Protein AF-A0A2T9XPG6-F1 (afdb_monomer)

Nearest PDB structures (foldseek):
  3zo7-assembly1_F  TM=5.673E-01  e=8.386E+00  Rhodococcus opacus

Secondary structure (DSSP, 8-state):
--PPPP-PPPP---------TTS--PPPSS--GGG--PPPP--BTTBTTGGGS--TT--HHHHHHHHHHHHHHHHHHHHHS-TT-EEE-TTS-EEEHHHHHHHHHHHHHHHH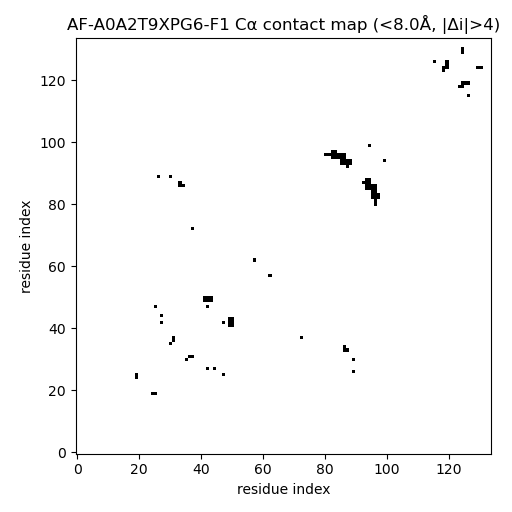HHHHHHHHHHH--BTTB-S---

Solvent-accessible surface area (backbone atoms only — not comparable to full-atom values): 8904 Å² total; per-residue (Å²): 143,84,83,83,81,90,80,80,77,79,78,79,81,71,82,79,78,78,77,62,95,78,81,64,92,79,81,78,83,92,69,39,84,75,70,44,94,67,79,92,68,71,72,41,99,93,36,94,61,47,72,80,53,88,51,98,88,63,50,73,67,55,56,51,52,49,52,53,50,54,50,56,55,49,52,54,50,61,77,70,50,54,54,83,43,70,39,58,44,98,88,64,48,78,38,31,45,47,58,53,51,54,49,52,51,51,54,50,53,54,51,51,55,54,51,48,54,53,47,29,73,72,73,71,41,60,87,94,51,72,84,80,82,120

Foldseek 3Di:
DDDDDDDDDDDDPPPDDDDPPPPDPQDDDDDPDQNDDDDDDQDDPVDSCRNVDDDPPDDPVNVVVVVVRVVVVVVVCVVVFDQQDWGADSVRDIDGNVRVVVVVVVVVVVVVVVVQVVVCVVPVDHDPDDPPPD

Radius of gyration: 21.43 Å; Cα contacts (8 Å, |Δi|>4): 54; chains: 1; bounding box: 35×32×94 Å

Mean predicted aligned error: 12.79 Å

Structure (mmCIF, N/CA/C/O backbone):
data_AF-A0A2T9XPG6-F1
#
_entry.id   AF-A0A2T9XPG6-F1
#
loop_
_atom_site.group_PDB
_atom_site.id
_atom_site.type_symbol
_atom_site.label_atom_id
_atom_site.label_alt_id
_atom_site.label_comp_id
_atom_site.label_asym_id
_atom_site.label_entity_id
_atom_site.label_seq_id
_atom_site.pdbx_PDB_ins_code
_atom_site.Cartn_x
_atom_site.Cartn_y
_atom_site.Cartn_z
_atom_site.occupancy
_atom_site.B_iso_or_equiv
_atom_site.auth_seq_id
_atom_site.auth_comp_id
_atom_site.auth_asym_id
_atom_site.auth_atom_id
_atom_site.pdbx_PDB_model_num
ATOM 1 N N . MET A 1 1 ? 19.006 -19.063 63.001 1.00 43.31 1 MET A N 1
ATOM 2 C CA . MET A 1 1 ? 19.722 -19.059 61.708 1.00 43.31 1 MET A CA 1
ATOM 3 C C . MET A 1 1 ? 19.108 -20.133 60.831 1.00 43.31 1 MET A C 1
ATOM 5 O O . MET A 1 1 ? 19.293 -21.302 61.123 1.00 43.31 1 MET A O 1
ATOM 9 N N . SER A 1 2 ? 18.327 -19.742 59.827 1.00 35.25 2 SER A N 1
ATOM 10 C CA . SER A 1 2 ? 17.993 -20.603 58.691 1.00 35.25 2 SER A CA 1
ATOM 11 C C . SER A 1 2 ? 17.804 -19.694 57.480 1.00 35.25 2 SER A C 1
ATOM 13 O O . SER A 1 2 ? 17.099 -18.690 57.548 1.00 35.25 2 SER A O 1
ATOM 15 N N . THR A 1 3 ? 18.585 -19.980 56.453 1.00 35.59 3 THR A N 1
ATOM 16 C CA . THR A 1 3 ? 18.909 -19.164 55.283 1.00 35.59 3 THR A CA 1
ATOM 17 C C . THR A 1 3 ? 17.794 -19.190 54.236 1.00 35.59 3 THR A C 1
ATOM 19 O O . THR A 1 3 ? 17.276 -20.259 53.923 1.00 35.59 3 THR A O 1
ATOM 22 N N . MET A 1 4 ? 17.456 -18.026 53.665 1.00 32.72 4 MET A N 1
ATOM 23 C CA . MET A 1 4 ? 16.604 -17.916 52.471 1.00 32.72 4 MET A CA 1
ATOM 24 C C . MET A 1 4 ? 17.326 -18.476 51.232 1.00 32.72 4 MET A C 1
ATOM 26 O O . MET A 1 4 ? 18.533 -18.255 51.098 1.00 32.72 4 MET A O 1
ATOM 30 N N . PRO A 1 5 ? 16.619 -19.133 50.296 1.00 38.06 5 PRO A N 1
ATOM 3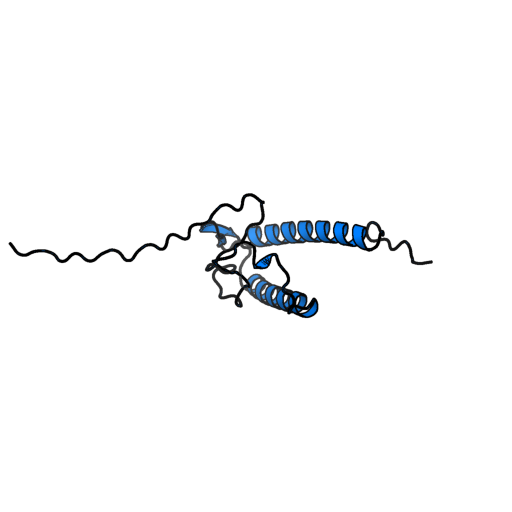1 C CA . PRO A 1 5 ? 17.182 -19.466 48.996 1.00 38.06 5 PRO A CA 1
ATOM 32 C C . PRO A 1 5 ? 17.163 -18.239 48.060 1.00 38.06 5 PRO A C 1
ATOM 34 O O . PRO A 1 5 ? 16.197 -17.469 48.080 1.00 38.06 5 PRO A O 1
ATOM 37 N N . PRO A 1 6 ? 18.184 -18.052 47.203 1.00 40.62 6 PRO A N 1
ATOM 38 C CA . PRO A 1 6 ? 18.147 -17.060 46.139 1.00 40.62 6 PRO A CA 1
ATOM 39 C C . PRO A 1 6 ? 17.365 -17.638 44.953 1.00 40.62 6 PRO A C 1
ATOM 41 O O . PRO A 1 6 ? 17.750 -18.663 44.397 1.00 40.62 6 PRO A O 1
ATOM 44 N N . SER A 1 7 ? 16.277 -16.991 44.538 1.00 39.88 7 SER A N 1
ATOM 45 C CA . SER A 1 7 ? 15.677 -17.266 43.226 1.00 39.88 7 SER A CA 1
ATOM 46 C C . SER A 1 7 ? 15.802 -16.017 42.367 1.00 39.88 7 SER A C 1
ATOM 48 O O . SER A 1 7 ? 15.216 -14.969 42.638 1.00 39.88 7 SER A O 1
ATOM 50 N N . GLY A 1 8 ? 16.696 -16.124 41.385 1.00 31.59 8 GLY A N 1
ATOM 51 C CA . GLY A 1 8 ? 16.986 -15.090 40.411 1.00 31.59 8 GLY A CA 1
ATOM 52 C C . GLY A 1 8 ? 15.740 -14.718 39.620 1.00 31.59 8 GLY A C 1
ATOM 53 O O . GLY A 1 8 ? 14.919 -15.563 39.266 1.00 31.59 8 GLY A O 1
ATOM 54 N N . ARG A 1 9 ? 15.619 -13.425 39.336 1.00 32.75 9 ARG A N 1
ATOM 55 C CA . ARG A 1 9 ? 14.679 -12.920 38.341 1.00 32.75 9 ARG A CA 1
ATOM 56 C C . ARG A 1 9 ? 15.071 -13.517 36.982 1.00 32.75 9 ARG A C 1
ATOM 58 O O . ARG A 1 9 ? 16.245 -13.397 36.626 1.00 32.75 9 ARG A O 1
ATOM 65 N N . PRO A 1 10 ? 14.155 -14.142 36.224 1.00 33.16 10 PRO A N 1
ATOM 66 C CA . PRO A 1 10 ? 14.440 -14.479 34.838 1.00 33.16 10 PRO A CA 1
ATOM 67 C C . PRO A 1 10 ? 14.771 -13.185 34.091 1.00 33.16 10 PRO A C 1
ATOM 69 O O . PRO A 1 10 ? 14.107 -12.162 34.279 1.00 33.16 10 PRO A O 1
ATOM 72 N N . GLY A 1 11 ? 15.862 -13.229 33.325 1.00 29.27 11 GLY A N 1
ATOM 73 C CA . GLY A 1 11 ? 16.389 -12.094 32.586 1.00 29.27 11 GLY A CA 1
ATOM 74 C C . GLY A 1 11 ? 15.300 -11.450 31.743 1.00 29.27 11 GLY A C 1
ATOM 75 O O . GLY A 1 11 ? 14.670 -12.103 30.914 1.00 29.27 11 GLY A O 1
ATOM 76 N N . SER A 1 12 ? 15.089 -10.154 31.958 1.00 28.94 12 SER A N 1
ATOM 77 C CA . SER A 1 12 ? 14.459 -9.309 30.961 1.00 28.94 12 SER A CA 1
ATOM 78 C C . SER A 1 12 ? 15.351 -9.366 29.727 1.00 28.94 12 SER A C 1
ATOM 80 O O . SER A 1 12 ? 16.420 -8.754 29.720 1.00 28.94 12 SER A O 1
ATOM 82 N N . SER A 1 13 ? 14.949 -10.130 28.713 1.00 28.28 13 SER A N 1
ATOM 83 C CA . SER A 1 13 ? 15.467 -9.922 27.367 1.00 28.28 13 SER A CA 1
ATOM 84 C C . SER A 1 13 ? 14.979 -8.542 26.944 1.00 28.28 13 SER A C 1
ATOM 86 O O . SER A 1 13 ? 13.850 -8.362 26.494 1.00 28.28 13 SER A O 1
ATOM 88 N N . SER A 1 14 ? 15.777 -7.528 27.261 1.00 27.55 14 SER A N 1
ATOM 89 C CA . SER A 1 14 ? 15.613 -6.187 26.739 1.00 27.55 14 SER A CA 1
ATOM 90 C C . SER A 1 14 ? 15.827 -6.293 25.238 1.00 27.55 14 SER A C 1
ATOM 92 O O . SER A 1 14 ? 16.962 -6.481 24.800 1.00 27.55 14 SER A O 1
ATOM 94 N N . ALA A 1 15 ? 14.740 -6.205 24.472 1.00 30.03 15 ALA A N 1
ATOM 95 C CA . ALA A 1 15 ? 14.814 -5.933 23.049 1.00 30.03 15 ALA A CA 1
ATOM 96 C C . ALA A 1 15 ? 15.620 -4.636 22.883 1.00 30.03 15 ALA A C 1
ATOM 98 O O . ALA A 1 15 ? 15.168 -3.545 23.235 1.00 30.0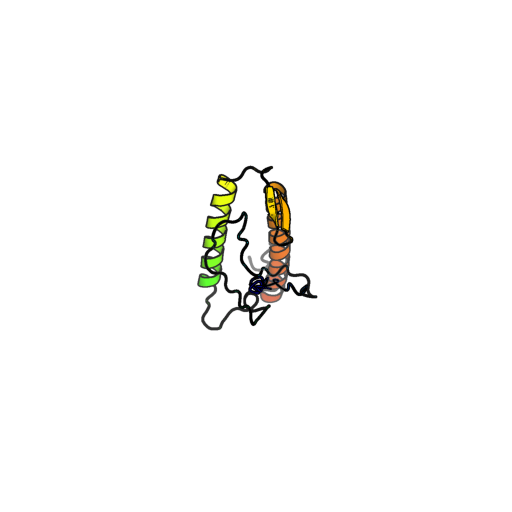3 15 ALA A O 1
ATOM 99 N N . HIS A 1 16 ? 16.871 -4.775 22.459 1.00 24.59 16 HIS A N 1
ATOM 100 C CA . HIS A 1 16 ? 17.707 -3.652 22.087 1.00 24.59 16 HIS A CA 1
ATOM 101 C C . HIS A 1 16 ? 17.258 -3.218 20.697 1.00 24.59 16 HIS A C 1
ATOM 103 O O . HIS A 1 16 ? 17.495 -3.928 19.730 1.00 24.59 16 HIS A O 1
ATOM 109 N N . CYS A 1 17 ? 16.609 -2.060 20.599 1.00 32.47 17 CYS A N 1
ATOM 110 C CA . CYS A 1 17 ? 16.361 -1.421 19.314 1.00 32.47 17 CYS A CA 1
ATOM 111 C C . CYS A 1 17 ? 17.456 -0.373 19.087 1.00 32.47 17 CYS A C 1
ATOM 113 O O . CYS A 1 17 ? 17.463 0.700 19.700 1.00 32.47 17 CYS A O 1
ATOM 115 N N . THR A 1 18 ? 18.419 -0.699 18.232 1.00 30.88 18 THR A N 1
ATOM 116 C CA . THR A 1 18 ? 19.316 0.265 17.597 1.00 30.88 18 THR A CA 1
ATOM 117 C C . THR A 1 18 ? 18.480 1.129 16.658 1.00 30.88 18 THR A C 1
ATOM 119 O O . THR A 1 18 ? 17.807 0.647 15.757 1.00 30.88 18 THR A O 1
ATOM 122 N N . ARG A 1 19 ? 18.490 2.446 16.877 1.00 32.22 19 ARG A N 1
ATOM 123 C CA . ARG A 1 19 ? 17.971 3.414 15.908 1.00 32.22 19 ARG A CA 1
ATOM 124 C C . ARG A 1 19 ? 18.745 3.224 14.601 1.00 32.22 19 ARG A C 1
ATOM 126 O O . ARG A 1 19 ? 19.903 3.648 14.541 1.00 32.22 19 ARG A O 1
ATOM 133 N N . SER A 1 20 ? 18.136 2.631 13.572 1.00 35.12 20 SER A N 1
ATOM 134 C CA . SER A 1 20 ? 18.730 2.633 12.233 1.00 35.12 20 SER A CA 1
ATOM 135 C C . SER A 1 20 ? 18.976 4.087 11.831 1.00 35.12 20 SER A C 1
ATOM 137 O O . SER A 1 20 ? 18.069 4.924 11.802 1.00 35.12 20 SER A O 1
ATOM 139 N N . ARG A 1 21 ? 20.241 4.436 11.579 1.00 33.44 21 ARG A N 1
ATOM 140 C CA . ARG A 1 21 ? 20.670 5.809 11.261 1.00 33.44 21 ARG A CA 1
ATOM 141 C C . ARG A 1 21 ? 20.169 6.301 9.890 1.00 33.44 21 ARG A C 1
ATOM 143 O O . ARG A 1 21 ? 20.578 7.382 9.475 1.00 33.44 21 ARG A O 1
ATOM 150 N N . ARG A 1 22 ? 19.326 5.536 9.182 1.00 37.44 22 ARG A N 1
ATOM 151 C CA . ARG A 1 22 ? 18.929 5.788 7.785 1.00 37.44 22 ARG A CA 1
ATOM 152 C C . ARG A 1 22 ? 17.420 5.904 7.528 1.00 37.44 22 ARG A C 1
ATOM 154 O O . ARG A 1 22 ? 17.026 5.967 6.373 1.00 37.44 22 ARG A O 1
ATOM 161 N N . GLY A 1 23 ? 16.598 6.043 8.571 1.00 31.11 23 GLY A N 1
ATOM 162 C CA . GLY A 1 23 ? 15.239 6.585 8.426 1.00 31.11 23 GLY A CA 1
ATOM 163 C C . GLY A 1 23 ? 14.168 5.639 7.874 1.00 31.11 23 GLY A C 1
ATOM 164 O O . GLY A 1 23 ? 13.081 6.115 7.574 1.00 31.11 23 GLY A O 1
ATOM 165 N N . THR A 1 24 ? 14.429 4.336 7.777 1.00 38.03 24 THR A N 1
ATOM 166 C CA . THR A 1 24 ? 13.381 3.321 7.604 1.00 38.03 24 THR A CA 1
ATOM 167 C C . THR A 1 24 ? 13.015 2.743 8.970 1.00 38.03 24 THR A C 1
ATOM 169 O O . THR A 1 24 ? 13.890 2.363 9.754 1.00 38.03 24 THR A O 1
ATOM 172 N N . GLU A 1 25 ? 11.723 2.727 9.294 1.00 38.44 25 GLU A N 1
ATOM 173 C CA . GLU A 1 25 ? 11.202 2.051 10.484 1.00 38.44 25 GLU A CA 1
ATOM 174 C C . GLU A 1 25 ? 11.247 0.531 10.251 1.00 38.44 25 GLU A C 1
ATOM 176 O O . GLU A 1 25 ? 10.280 -0.075 9.804 1.00 38.44 25 GLU A O 1
ATOM 181 N N . GLY A 1 26 ? 12.403 -0.089 10.495 1.00 36.03 26 GLY A N 1
ATOM 182 C CA . GLY A 1 26 ? 12.537 -1.547 10.504 1.00 36.03 26 GLY A CA 1
ATOM 183 C C . GLY A 1 26 ? 11.906 -2.135 11.769 1.00 36.03 26 GLY A C 1
ATOM 184 O O . GLY A 1 26 ? 12.303 -1.791 12.883 1.00 36.03 26 GLY A O 1
ATOM 185 N N . CYS A 1 27 ? 10.910 -3.007 11.605 1.00 37.03 27 CYS A N 1
ATOM 186 C CA . CYS A 1 27 ? 10.234 -3.713 12.695 1.00 37.03 27 CYS A CA 1
ATOM 187 C C . CYS A 1 27 ? 10.969 -5.017 13.050 1.00 37.03 27 CYS A C 1
ATOM 189 O O . CYS A 1 27 ? 11.079 -5.903 12.217 1.00 37.03 27 CYS A O 1
ATOM 191 N N . SER A 1 28 ? 11.380 -5.196 14.309 1.00 34.50 28 SER A N 1
ATOM 192 C CA . SER A 1 28 ? 11.631 -6.530 14.891 1.00 34.50 28 SER A CA 1
ATOM 193 C C . SER A 1 28 ? 10.380 -7.013 15.653 1.00 34.50 28 SER A C 1
ATOM 195 O O . SER A 1 28 ? 9.739 -6.194 16.318 1.00 34.50 28 SER A O 1
ATOM 197 N N . PRO A 1 29 ? 9.991 -8.306 15.596 1.00 37.66 29 PRO A N 1
ATOM 198 C CA . PRO A 1 29 ? 8.768 -8.807 16.240 1.00 37.66 29 PRO A CA 1
ATOM 199 C C . PRO A 1 29 ? 8.955 -9.051 17.757 1.00 37.66 29 PRO A C 1
ATOM 201 O O . PRO A 1 29 ? 10.096 -9.167 18.208 1.00 37.66 29 PRO A O 1
ATOM 204 N N . PRO A 1 30 ? 7.873 -9.178 18.570 1.00 41.06 30 PRO A N 1
ATOM 205 C CA . PRO A 1 30 ? 6.474 -9.385 18.198 1.00 41.06 30 PRO A CA 1
ATOM 206 C C . PRO A 1 30 ? 5.543 -8.262 18.690 1.00 41.06 30 PRO A C 1
ATOM 208 O O . PRO A 1 30 ? 5.144 -8.208 19.852 1.00 41.06 30 PRO A O 1
ATOM 211 N N . ALA A 1 31 ? 5.103 -7.418 17.766 1.00 37.84 31 ALA A N 1
ATOM 212 C CA . ALA A 1 31 ? 3.815 -6.749 17.869 1.00 37.84 31 ALA A CA 1
ATOM 213 C C . ALA A 1 31 ? 3.313 -6.545 16.447 1.00 37.84 31 ALA A C 1
ATOM 215 O O . ALA A 1 31 ? 3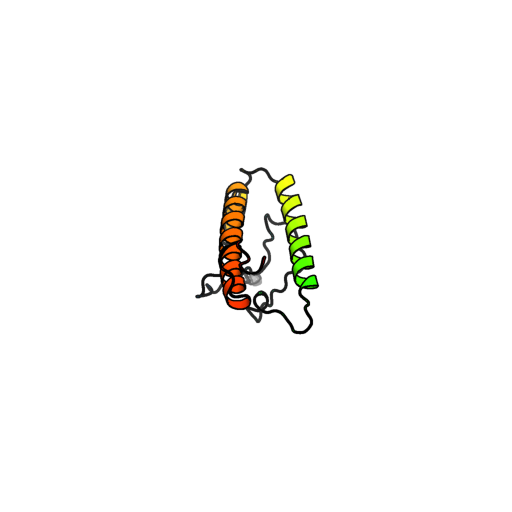.630 -5.575 15.769 1.00 37.84 31 ALA A O 1
ATOM 216 N N . ALA A 1 32 ? 2.569 -7.532 15.979 1.00 46.00 32 ALA A N 1
ATOM 217 C CA . ALA A 1 32 ? 1.736 -7.392 14.813 1.00 46.00 32 ALA A CA 1
ATOM 218 C C . ALA A 1 32 ? 0.910 -6.098 14.813 1.00 46.00 32 ALA A C 1
ATOM 220 O O . ALA A 1 32 ? 0.574 -5.570 15.877 1.00 46.00 32 ALA A O 1
ATOM 221 N N . ALA A 1 33 ? 0.484 -5.664 13.625 1.00 47.00 33 ALA A N 1
ATOM 222 C CA . ALA A 1 33 ? -0.547 -4.646 13.463 1.00 47.00 33 ALA A CA 1
ATOM 223 C C . ALA A 1 33 ? -1.748 -4.950 14.386 1.00 47.00 33 ALA A C 1
ATOM 225 O O . ALA A 1 33 ? -2.464 -5.935 14.201 1.00 47.00 33 ALA A O 1
ATOM 226 N N . GLY A 1 34 ? -1.922 -4.152 15.443 1.00 51.78 34 GLY A N 1
ATOM 227 C CA . GLY A 1 34 ? -2.997 -4.345 16.423 1.00 51.78 34 GLY A CA 1
ATOM 228 C C . GLY A 1 34 ? -2.912 -5.627 17.270 1.00 51.78 34 GLY A C 1
ATOM 229 O O . GLY A 1 34 ? -3.925 -6.050 17.815 1.00 51.78 34 GLY A O 1
ATOM 230 N N . GLY A 1 35 ? -1.739 -6.262 17.391 1.00 58.66 35 GLY A N 1
ATOM 231 C CA . GLY A 1 35 ? -1.534 -7.445 18.240 1.00 58.66 35 GLY A CA 1
ATOM 232 C C . GLY A 1 35 ? -2.024 -8.779 17.657 1.00 58.66 35 GLY A C 1
ATOM 233 O O . GLY A 1 35 ? -2.168 -9.743 18.405 1.00 58.66 35 GLY A O 1
ATOM 234 N N . ARG A 1 36 ? -2.281 -8.856 16.345 1.00 67.56 36 ARG A N 1
ATOM 235 C CA . ARG A 1 36 ? -2.805 -10.056 15.665 1.00 67.56 36 ARG A CA 1
ATOM 236 C C . ARG A 1 36 ? -1.739 -10.837 14.910 1.00 67.56 36 ARG A C 1
ATOM 238 O O . ARG A 1 36 ? -1.109 -10.280 14.035 1.00 67.56 36 ARG A O 1
ATOM 245 N N . GLU A 1 37 ? -1.586 -12.129 15.168 1.00 66.31 37 GLU A N 1
ATOM 246 C CA . GLU A 1 37 ? -0.579 -12.964 14.494 1.00 66.31 37 GLU A CA 1
ATOM 247 C C . GLU A 1 37 ? -0.530 -12.746 12.963 1.00 66.31 37 GLU A C 1
ATOM 249 O O . GLU A 1 37 ? -1.548 -12.826 12.273 1.00 66.31 37 GLU A O 1
ATOM 254 N N . THR A 1 38 ? 0.658 -12.418 12.448 1.00 72.75 38 THR A N 1
ATOM 255 C CA . THR A 1 38 ? 0.926 -12.227 11.016 1.00 72.75 38 THR A CA 1
ATOM 256 C C . THR A 1 38 ? 1.563 -13.482 10.433 1.00 72.75 38 THR A C 1
ATOM 258 O O . THR A 1 38 ? 2.116 -14.302 11.167 1.00 72.75 38 THR A O 1
ATOM 261 N N . GLU A 1 39 ? 1.543 -13.629 9.104 1.00 80.31 39 GLU A N 1
ATOM 262 C CA . GLU A 1 39 ? 2.426 -14.611 8.467 1.00 80.31 39 GLU A CA 1
ATOM 263 C C . GLU A 1 39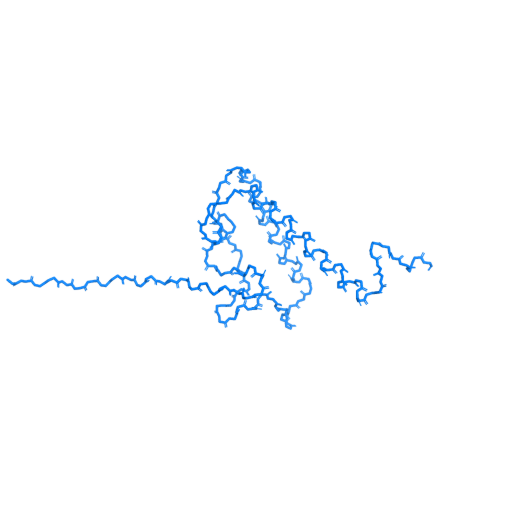 ? 3.902 -14.313 8.818 1.00 80.31 39 GLU A C 1
ATOM 265 O O . GLU A 1 39 ? 4.223 -13.163 9.151 1.00 80.31 39 GLU A O 1
ATOM 270 N N . PRO A 1 40 ? 4.798 -15.318 8.789 1.00 83.75 40 PRO A N 1
ATOM 271 C CA . PRO A 1 40 ? 6.214 -15.100 9.055 1.00 83.75 40 PRO A CA 1
ATOM 272 C C . PRO A 1 40 ? 6.782 -14.025 8.126 1.00 83.75 40 PRO A C 1
ATOM 274 O O . PRO A 1 40 ? 6.683 -14.134 6.905 1.00 83.75 40 PRO A O 1
ATOM 277 N N . LEU A 1 41 ? 7.361 -12.984 8.720 1.00 84.81 41 LEU A N 1
ATOM 278 C CA . LEU A 1 41 ? 8.010 -11.902 7.989 1.00 84.81 41 LEU A CA 1
ATOM 279 C C . LEU A 1 41 ? 9.475 -12.274 7.719 1.00 84.81 41 LEU A C 1
ATOM 281 O O . LEU A 1 41 ? 10.070 -12.969 8.547 1.00 84.81 41 LEU A O 1
ATOM 285 N N . PRO A 1 42 ? 10.072 -11.820 6.601 1.00 82.50 42 PRO A N 1
ATOM 286 C CA . PRO A 1 42 ? 11.448 -12.143 6.215 1.00 82.50 42 PRO A CA 1
ATOM 287 C C . PRO A 1 42 ? 12.491 -11.357 7.034 1.00 82.50 42 PRO A C 1
ATOM 289 O O . PRO A 1 42 ? 13.487 -10.886 6.498 1.00 82.50 42 PRO A O 1
ATOM 292 N N . PHE A 1 43 ? 12.254 -11.191 8.336 1.00 84.62 43 PHE A N 1
ATOM 293 C CA . PH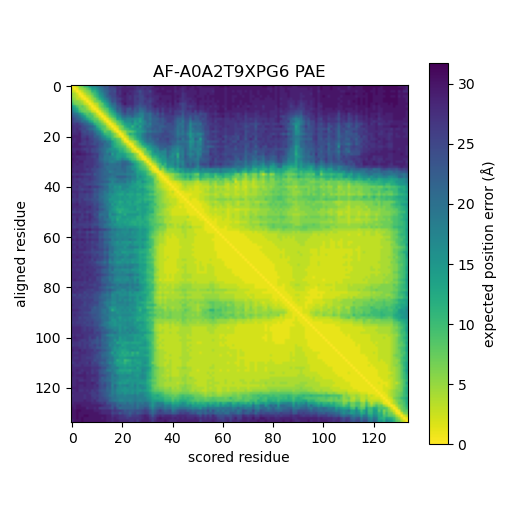E A 1 43 ? 13.203 -10.569 9.249 1.00 84.62 43 PHE A CA 1
ATOM 294 C C . PHE A 1 43 ? 14.236 -11.587 9.717 1.00 84.62 43 PHE A C 1
ATOM 296 O O . PHE A 1 43 ? 13.894 -12.721 10.062 1.00 84.62 43 PHE A O 1
ATOM 303 N N . ASP A 1 44 ? 15.485 -11.146 9.790 1.00 85.12 44 ASP A N 1
ATOM 304 C CA . ASP A 1 44 ? 16.594 -11.916 10.331 1.00 85.12 44 ASP A CA 1
ATOM 305 C C . ASP A 1 44 ? 17.180 -11.152 11.532 1.00 85.12 44 ASP A C 1
ATOM 307 O O . ASP A 1 44 ? 17.562 -9.989 11.392 1.00 85.12 44 ASP A O 1
ATOM 311 N N . PRO A 1 45 ? 17.225 -11.749 12.737 1.00 86.44 45 PRO A N 1
ATOM 312 C CA . PRO A 1 45 ? 17.783 -11.079 13.911 1.00 86.44 45 PRO A CA 1
ATOM 313 C C . PRO A 1 45 ? 19.286 -10.791 13.792 1.00 86.44 45 PRO A C 1
ATOM 315 O O . PRO A 1 45 ? 19.784 -9.913 14.497 1.00 86.44 45 PRO A O 1
ATOM 318 N N . ASP A 1 46 ? 20.000 -11.520 12.934 1.00 92.75 46 ASP A N 1
ATOM 319 C CA . ASP A 1 46 ? 21.433 -11.352 12.705 1.00 92.75 46 ASP A CA 1
ATOM 320 C C . ASP A 1 46 ? 21.723 -10.404 11.522 1.00 92.75 46 ASP A C 1
ATOM 322 O O . ASP A 1 46 ? 22.884 -10.062 11.273 1.00 92.75 46 ASP A O 1
ATOM 326 N N . ASP A 1 47 ? 20.685 -9.945 10.812 1.00 87.94 47 ASP A N 1
ATOM 327 C CA . ASP A 1 47 ? 20.797 -9.097 9.628 1.00 87.94 47 ASP A CA 1
ATOM 328 C C . ASP A 1 47 ? 19.639 -8.084 9.524 1.00 87.94 47 ASP A C 1
ATOM 330 O O . ASP A 1 47 ? 18.566 -8.364 8.987 1.00 87.94 47 ASP A O 1
ATOM 334 N N . GLU A 1 48 ? 19.895 -6.861 10.006 1.00 86.88 48 GLU A N 1
ATOM 335 C CA . GLU A 1 48 ? 18.919 -5.758 10.074 1.00 86.88 48 GLU A CA 1
ATOM 336 C C . GLU A 1 48 ? 18.352 -5.322 8.708 1.00 86.88 48 GLU A C 1
ATOM 338 O O . GLU A 1 48 ? 17.323 -4.655 8.673 1.00 86.88 48 GLU A O 1
ATOM 343 N N . ASP A 1 49 ? 19.021 -5.662 7.602 1.00 88.62 49 ASP A N 1
ATOM 344 C CA . ASP A 1 49 ? 18.637 -5.249 6.246 1.00 88.62 49 ASP A CA 1
ATOM 345 C C . ASP A 1 49 ? 18.100 -6.438 5.411 1.00 88.62 49 ASP A C 1
ATOM 347 O O . ASP A 1 49 ? 18.021 -6.345 4.180 1.00 88.62 49 ASP A O 1
ATOM 351 N N . ALA A 1 50 ? 17.805 -7.586 6.037 1.00 89.12 50 ALA A N 1
ATOM 352 C CA . ALA A 1 50 ? 17.410 -8.812 5.336 1.00 89.12 50 ALA A CA 1
ATOM 353 C C . ALA A 1 50 ? 16.160 -8.634 4.456 1.00 89.12 50 ALA A C 1
ATOM 355 O O . ALA A 1 50 ? 16.117 -9.145 3.338 1.00 89.12 50 ALA A O 1
ATOM 356 N N . ASP A 1 51 ? 15.189 -7.850 4.917 1.00 86.19 51 ASP A N 1
ATOM 357 C CA . ASP A 1 51 ? 13.933 -7.537 4.229 1.00 86.19 51 ASP A CA 1
ATOM 358 C C . ASP A 1 51 ? 14.088 -6.500 3.101 1.00 86.19 51 ASP A C 1
ATOM 360 O O . ASP A 1 51 ? 13.191 -6.335 2.273 1.00 86.19 51 ASP A O 1
ATOM 364 N N . LEU A 1 52 ? 15.236 -5.821 3.026 1.00 88.38 52 LEU A N 1
ATOM 365 C CA . LEU A 1 52 ? 15.543 -4.825 1.994 1.00 88.38 52 LEU A CA 1
ATOM 366 C C . LEU A 1 52 ? 16.234 -5.429 0.762 1.00 88.38 52 LEU A C 1
ATOM 368 O O . LEU A 1 52 ? 16.613 -4.699 -0.161 1.00 88.38 52 LEU A O 1
ATOM 372 N N . ARG A 1 53 ? 16.436 -6.752 0.735 1.00 89.19 53 ARG A N 1
ATOM 373 C CA . ARG A 1 53 ? 17.105 -7.464 -0.359 1.00 89.19 53 ARG A CA 1
ATOM 374 C C . ARG A 1 53 ? 16.203 -8.531 -0.956 1.00 89.19 53 ARG A C 1
ATOM 376 O O . ARG A 1 53 ? 15.674 -9.373 -0.247 1.00 89.19 53 ARG A O 1
ATOM 383 N N . VAL A 1 54 ? 16.133 -8.544 -2.284 1.00 90.38 54 VAL A N 1
ATOM 384 C CA . VAL A 1 54 ? 15.540 -9.654 -3.038 1.00 90.38 54 VAL A CA 1
ATOM 385 C C . VAL A 1 54 ? 16.581 -10.758 -3.177 1.00 90.38 54 VAL A C 1
ATOM 387 O O . VAL A 1 54 ? 17.698 -10.514 -3.650 1.00 90.38 54 VAL A O 1
ATOM 390 N N . ARG A 1 55 ? 16.234 -11.975 -2.765 1.00 89.44 55 ARG A N 1
ATOM 391 C CA . ARG A 1 55 ? 17.107 -13.141 -2.883 1.00 89.44 55 ARG A CA 1
ATOM 392 C C . ARG A 1 55 ? 17.101 -13.707 -4.309 1.00 89.44 55 ARG A C 1
ATOM 394 O O . ARG A 1 55 ? 16.125 -13.540 -5.036 1.00 89.44 55 ARG A O 1
ATOM 401 N N . PRO A 1 56 ? 18.156 -14.437 -4.725 1.00 93.31 56 PRO A N 1
ATOM 402 C CA . PRO A 1 56 ? 18.226 -15.018 -6.070 1.00 93.31 56 PRO A CA 1
ATOM 403 C C . PRO A 1 56 ? 17.095 -16.000 -6.407 1.00 93.31 56 PRO A C 1
ATOM 405 O O . PRO A 1 56 ? 16.841 -16.253 -7.582 1.00 93.31 56 PRO A O 1
ATOM 408 N N . ASP A 1 57 ? 16.468 -16.591 -5.389 1.00 93.50 57 ASP A N 1
ATOM 409 C CA . ASP A 1 57 ? 15.362 -17.538 -5.508 1.00 93.50 57 ASP A CA 1
ATOM 410 C C . ASP A 1 57 ? 13.970 -16.886 -5.505 1.00 93.50 57 ASP A C 1
ATOM 412 O O . ASP A 1 57 ? 12.986 -17.583 -5.742 1.00 93.50 57 ASP A O 1
ATOM 416 N N . GLU A 1 58 ? 13.872 -15.573 -5.289 1.00 93.25 58 GLU A N 1
ATOM 417 C CA . GLU A 1 58 ? 12.600 -14.850 -5.260 1.00 93.25 58 GLU A CA 1
ATOM 418 C C . GLU A 1 58 ? 12.258 -14.248 -6.625 1.00 93.25 58 GLU A C 1
ATOM 420 O O . GLU A 1 58 ? 13.052 -13.541 -7.250 1.00 93.25 58 GLU A O 1
ATOM 425 N N . SER A 1 59 ? 11.033 -14.499 -7.088 1.00 96.31 59 SER A N 1
ATOM 426 C CA . SER A 1 59 ? 10.502 -13.886 -8.303 1.00 96.31 59 SER A CA 1
ATOM 427 C C . SER A 1 59 ? 9.661 -12.644 -7.997 1.00 96.31 59 SER A C 1
ATOM 429 O O . SER A 1 59 ? 9.096 -12.488 -6.914 1.00 96.31 59 SER A O 1
ATOM 431 N N . THR A 1 60 ? 9.472 -11.776 -8.996 1.00 95.31 60 THR A N 1
ATOM 432 C CA . THR A 1 60 ? 8.527 -10.649 -8.892 1.00 95.31 60 THR A CA 1
ATOM 433 C C . THR A 1 60 ? 7.113 -11.118 -8.539 1.00 95.31 60 THR A C 1
ATOM 435 O O . THR A 1 60 ? 6.422 -10.454 -7.769 1.00 95.31 60 THR A O 1
ATOM 438 N N . SER A 1 61 ? 6.675 -12.270 -9.060 1.00 97.44 61 SER A N 1
ATOM 439 C CA . SER A 1 61 ? 5.375 -12.845 -8.703 1.00 97.44 61 SER A CA 1
ATOM 440 C C . SER A 1 61 ? 5.281 -13.233 -7.230 1.00 97.44 61 SER A C 1
ATOM 442 O O . SER A 1 61 ? 4.219 -13.041 -6.643 1.00 97.44 61 SER A O 1
ATOM 444 N N . ASP A 1 62 ? 6.366 -13.720 -6.623 1.00 94.19 62 ASP A N 1
ATOM 445 C CA . ASP A 1 62 ? 6.378 -14.082 -5.202 1.00 94.19 62 ASP A CA 1
ATOM 446 C C . ASP A 1 62 ? 6.223 -12.838 -4.324 1.00 94.19 62 ASP A C 1
ATOM 448 O O . ASP A 1 62 ? 5.397 -12.823 -3.410 1.00 94.19 62 ASP A O 1
ATOM 452 N N . ILE A 1 63 ? 6.934 -11.760 -4.670 1.00 92.56 63 ILE A N 1
ATOM 453 C CA . ILE A 1 63 ? 6.863 -10.467 -3.973 1.00 92.56 63 ILE A CA 1
ATOM 454 C C . ILE A 1 63 ? 5.447 -9.881 -4.064 1.00 92.56 63 ILE A C 1
ATOM 456 O O . ILE A 1 63 ? 4.864 -9.475 -3.057 1.00 92.56 63 ILE A O 1
ATOM 460 N N . LEU A 1 64 ? 4.851 -9.883 -5.262 1.00 94.88 64 LEU A N 1
ATOM 461 C CA . LEU A 1 64 ? 3.479 -9.406 -5.460 1.00 94.88 64 LEU A CA 1
ATOM 462 C C . LEU A 1 64 ? 2.458 -10.272 -4.709 1.00 94.88 64 LEU A C 1
ATOM 464 O O . LEU A 1 64 ? 1.502 -9.744 -4.138 1.00 94.88 64 LEU A O 1
ATOM 468 N N . ALA A 1 65 ? 2.661 -11.591 -4.674 1.00 95.12 65 ALA A N 1
ATOM 469 C CA . ALA A 1 65 ? 1.795 -12.505 -3.940 1.00 95.12 65 ALA A CA 1
ATOM 470 C C . ALA A 1 65 ? 1.893 -12.301 -2.421 1.00 95.12 65 ALA A C 1
ATOM 472 O O . ALA A 1 65 ? 0.867 -12.347 -1.741 1.00 95.12 65 ALA A O 1
ATOM 473 N N . PHE A 1 66 ? 3.093 -12.059 -1.886 1.00 92.56 66 PHE A N 1
ATOM 474 C CA . PHE A 1 66 ? 3.291 -11.693 -0.483 1.00 92.56 66 PHE A CA 1
ATOM 475 C C . PHE A 1 66 ? 2.561 -10.387 -0.146 1.00 92.56 66 PHE A C 1
ATOM 477 O O . PHE A 1 66 ? 1.733 -10.357 0.764 1.00 92.56 66 PHE A O 1
ATOM 484 N N . TYR A 1 67 ? 2.754 -9.339 -0.952 1.00 91.25 67 TYR A N 1
ATOM 485 C CA . TYR A 1 67 ? 2.071 -8.060 -0.751 1.00 91.25 67 TYR A CA 1
ATOM 486 C C . TYR A 1 67 ? 0.536 -8.191 -0.795 1.00 91.25 67 TYR A C 1
ATOM 488 O O . TYR A 1 67 ? -0.169 -7.612 0.034 1.00 91.25 67 TYR A O 1
ATOM 496 N N . ALA A 1 68 ? -0.004 -9.004 -1.709 1.00 94.38 68 ALA A N 1
ATOM 497 C CA . ALA A 1 68 ? -1.443 -9.250 -1.796 1.00 94.38 68 ALA A CA 1
ATOM 498 C C . ALA A 1 68 ? -2.014 -9.928 -0.534 1.00 94.38 68 ALA A C 1
ATOM 500 O O . ALA A 1 68 ? -3.120 -9.589 -0.091 1.00 94.38 68 ALA A O 1
ATOM 501 N N . ARG A 1 69 ? -1.268 -10.862 0.076 1.00 94.19 69 ARG A N 1
ATOM 502 C CA . ARG A 1 69 ? -1.661 -11.493 1.347 1.00 94.19 69 ARG A CA 1
ATOM 503 C C . ARG A 1 69 ? -1.600 -10.505 2.507 1.00 94.19 69 ARG A C 1
ATOM 505 O O . ARG A 1 69 ? -2.570 -10.429 3.262 1.00 94.19 69 ARG A O 1
ATOM 512 N N . ALA A 1 70 ? -0.544 -9.697 2.589 1.00 90.44 70 ALA A N 1
ATOM 513 C CA . ALA A 1 70 ? -0.425 -8.636 3.588 1.00 90.44 70 ALA A CA 1
ATOM 514 C C . ALA A 1 70 ? -1.598 -7.642 3.504 1.00 90.44 70 ALA A C 1
ATOM 516 O O . ALA A 1 70 ? -2.224 -7.333 4.518 1.00 90.44 70 ALA A O 1
ATOM 517 N N . ARG A 1 71 ? -1.976 -7.219 2.288 1.00 93.00 71 ARG A N 1
ATOM 518 C CA . ARG A 1 71 ? -3.145 -6.355 2.063 1.00 93.00 71 ARG A CA 1
ATOM 519 C C . ARG A 1 71 ? -4.446 -7.024 2.497 1.00 93.00 71 ARG A C 1
ATOM 521 O O . ARG A 1 71 ? -5.236 -6.406 3.193 1.00 93.00 71 ARG A O 1
ATOM 528 N N . THR A 1 72 ? -4.640 -8.299 2.159 1.00 94.06 72 THR A N 1
ATOM 529 C CA . THR A 1 72 ? -5.826 -9.062 2.590 1.00 94.06 72 THR A CA 1
ATOM 530 C C . THR A 1 72 ? -5.923 -9.148 4.116 1.00 94.06 72 THR A C 1
ATOM 532 O O . THR A 1 72 ? -7.016 -9.071 4.675 1.00 94.06 72 THR A O 1
ATOM 535 N N . ALA A 1 73 ? -4.794 -9.318 4.808 1.00 89.44 73 ALA A N 1
ATOM 536 C CA . ALA A 1 73 ? -4.761 -9.302 6.265 1.00 89.44 73 ALA A CA 1
ATOM 537 C C . ALA A 1 73 ? -5.099 -7.909 6.821 1.00 89.44 73 ALA A C 1
ATOM 539 O O . ALA A 1 73 ? -5.897 -7.816 7.750 1.00 89.44 73 ALA A O 1
ATOM 540 N N . ALA A 1 74 ? -4.555 -6.842 6.227 1.00 90.75 74 ALA A N 1
ATOM 541 C CA . ALA A 1 74 ? -4.863 -5.466 6.610 1.00 90.75 74 ALA A CA 1
ATOM 542 C C . ALA A 1 74 ? -6.348 -5.123 6.405 1.00 90.75 74 ALA A C 1
ATOM 544 O O . ALA A 1 74 ? -6.963 -4.584 7.322 1.00 90.75 74 ALA A O 1
ATOM 545 N N . ASP A 1 75 ? -6.937 -5.505 5.266 1.00 94.12 75 ASP A N 1
ATOM 546 C CA . ASP A 1 75 ? -8.353 -5.275 4.947 1.00 94.12 75 ASP A CA 1
ATOM 547 C C . ASP A 1 75 ? -9.265 -5.860 6.046 1.00 94.12 75 ASP A C 1
ATOM 549 O O . ASP A 1 75 ? -10.149 -5.173 6.552 1.00 94.12 75 ASP A O 1
ATOM 553 N N . ARG A 1 76 ? -8.976 -7.078 6.530 1.00 92.88 76 ARG A N 1
ATOM 554 C CA . ARG A 1 76 ? -9.725 -7.688 7.648 1.00 92.88 76 ARG A CA 1
ATOM 555 C C . ARG A 1 76 ? -9.647 -6.868 8.936 1.00 92.88 76 ARG A C 1
ATOM 557 O O . ARG A 1 76 ? -10.634 -6.748 9.650 1.00 92.88 76 ARG A O 1
ATOM 564 N N . VAL A 1 77 ? -8.477 -6.314 9.258 1.00 91.25 77 VAL A N 1
ATOM 565 C CA . VAL A 1 77 ? -8.316 -5.486 10.466 1.00 91.25 77 VAL A CA 1
ATOM 566 C C . VAL A 1 77 ? -9.076 -4.170 10.320 1.00 91.25 77 VAL A C 1
ATOM 568 O O . VAL A 1 77 ? -9.696 -3.720 11.279 1.00 91.25 77 VAL A O 1
ATOM 571 N N . ILE A 1 78 ? -9.061 -3.575 9.127 1.00 93.25 78 ILE A N 1
ATOM 572 C CA . ILE A 1 78 ? -9.793 -2.341 8.818 1.00 93.25 78 ILE A CA 1
ATOM 573 C C . ILE A 1 78 ? -11.303 -2.540 8.970 1.00 93.25 78 ILE A C 1
ATOM 575 O O . ILE A 1 78 ? -11.974 -1.662 9.509 1.00 93.25 78 ILE A O 1
ATOM 579 N N . ASP A 1 79 ? -11.821 -3.695 8.554 1.00 95.19 79 ASP A N 1
ATOM 580 C CA . ASP A 1 79 ? -13.245 -4.022 8.666 1.00 95.19 79 ASP A CA 1
ATOM 581 C C . ASP A 1 79 ? -13.693 -4.282 10.117 1.00 95.19 79 ASP A C 1
ATOM 583 O O . ASP A 1 79 ? -14.862 -4.085 10.455 1.00 95.19 79 ASP A O 1
ATOM 587 N N . GLU A 1 80 ? -12.783 -4.731 10.985 1.00 93.81 80 GLU A N 1
ATOM 588 C CA . GLU A 1 80 ? -13.102 -5.155 12.353 1.00 93.81 80 GLU A CA 1
ATOM 589 C C . GLU A 1 80 ? -12.837 -4.087 13.427 1.00 93.81 80 GLU A C 1
ATOM 591 O O . GLU A 1 80 ? -13.460 -4.132 14.489 1.00 93.81 80 GLU A O 1
ATOM 596 N N . VAL A 1 81 ? -11.913 -3.151 13.188 1.00 92.31 81 VAL A N 1
ATOM 597 C CA . VAL A 1 81 ? -11.419 -2.200 14.200 1.00 92.31 81 VAL A CA 1
ATOM 598 C C . VAL A 1 81 ? -11.972 -0.799 13.951 1.00 92.31 81 VAL A C 1
ATOM 600 O O . VAL A 1 81 ? -11.852 -0.235 12.862 1.00 92.31 81 VAL A O 1
ATOM 603 N N . GLY A 1 82 ? -12.540 -0.190 14.994 1.00 94.81 82 GLY A N 1
ATOM 604 C CA . GLY A 1 82 ? -13.072 1.169 14.906 1.00 94.81 82 GLY A CA 1
ATOM 605 C C . GLY A 1 82 ? -11.969 2.216 14.711 1.00 94.81 82 GLY A C 1
ATOM 606 O O . GLY A 1 82 ? -10.895 2.116 15.293 1.00 94.81 82 GLY A O 1
ATOM 607 N N . LEU A 1 83 ? -12.240 3.284 13.952 1.00 95.88 83 LEU A N 1
ATOM 608 C CA . LEU A 1 83 ? -11.237 4.324 13.654 1.00 95.88 83 LEU A CA 1
ATOM 609 C C . LEU A 1 83 ? -10.628 4.990 14.900 1.00 95.88 83 LEU A C 1
ATOM 611 O O . LEU A 1 83 ? -9.464 5.388 14.877 1.00 95.88 83 LEU A O 1
ATOM 615 N N . ASP A 1 84 ? -11.401 5.121 15.975 1.00 96.38 84 ASP A N 1
ATOM 616 C CA . ASP A 1 84 ? -10.949 5.758 17.216 1.00 96.38 84 ASP A CA 1
ATOM 617 C C . ASP A 1 84 ? -10.471 4.730 18.264 1.00 96.38 84 ASP A C 1
ATOM 619 O O . ASP A 1 84 ? -10.040 5.105 19.355 1.00 96.38 84 ASP A O 1
ATOM 623 N N . GLU A 1 85 ? -10.507 3.433 17.935 1.00 93.62 85 GLU A N 1
ATOM 624 C CA . GLU A 1 85 ? -9.924 2.373 18.756 1.00 93.62 85 GLU A CA 1
ATOM 625 C C . GLU A 1 85 ? -8.396 2.486 18.753 1.00 93.62 85 GLU A C 1
ATOM 627 O O . GLU A 1 85 ? -7.780 2.817 17.735 1.00 93.62 85 GLU A O 1
ATOM 632 N N . THR A 1 86 ? -7.783 2.243 19.914 1.00 92.00 86 THR A N 1
ATOM 633 C CA . THR A 1 86 ? -6.343 2.420 20.116 1.00 92.00 86 THR A CA 1
ATOM 634 C C . THR A 1 86 ? -5.624 1.085 20.258 1.00 92.00 86 THR A C 1
ATOM 636 O O . THR A 1 86 ? -5.985 0.243 21.077 1.00 92.00 86 THR A O 1
ATOM 639 N N . GLY A 1 87 ? -4.573 0.916 19.459 1.00 87.12 87 GLY A N 1
ATOM 640 C CA . GLY A 1 87 ? -3.566 -0.128 19.603 1.00 87.12 87 GLY A CA 1
ATOM 641 C C . GLY A 1 87 ? -2.277 0.431 20.206 1.00 87.12 87 GLY A C 1
ATOM 642 O O . GLY A 1 87 ? -2.229 1.563 20.694 1.00 87.12 87 GLY A O 1
ATOM 643 N N . ARG A 1 88 ? -1.204 -0.361 20.153 1.00 85.19 88 ARG A N 1
ATOM 644 C CA . ARG A 1 88 ? 0.148 0.082 20.516 1.00 85.19 88 ARG A CA 1
ATOM 645 C C . ARG A 1 88 ? 1.019 0.133 19.273 1.00 85.19 88 ARG A C 1
ATOM 647 O O . ARG A 1 88 ? 1.053 -0.833 18.515 1.00 85.19 88 ARG A O 1
ATOM 654 N N . ALA A 1 89 ? 1.717 1.246 19.089 1.00 82.94 89 ALA A N 1
ATOM 655 C CA . ALA A 1 89 ? 2.777 1.357 18.101 1.00 82.94 89 ALA A CA 1
ATOM 656 C C . ALA A 1 89 ? 3.982 0.496 18.510 1.00 82.94 89 ALA A C 1
ATOM 658 O O . ALA A 1 89 ? 4.096 0.065 19.661 1.00 82.94 89 ALA A O 1
ATOM 659 N N . TRP A 1 90 ? 4.922 0.308 17.585 1.00 73.44 90 TRP A N 1
ATOM 660 C CA . TRP A 1 90 ? 6.188 -0.381 17.854 1.00 73.44 90 TRP A CA 1
ATOM 661 C C . TRP A 1 90 ? 7.007 0.302 18.966 1.00 73.44 90 TRP A C 1
ATOM 663 O O . TRP A 1 90 ? 7.732 -0.353 19.708 1.00 73.44 90 TRP A O 1
ATOM 673 N N . THR A 1 91 ? 6.827 1.615 19.142 1.00 80.62 91 THR A N 1
ATOM 674 C CA . THR A 1 91 ? 7.420 2.408 20.229 1.00 80.62 91 THR A CA 1
ATOM 675 C C . THR A 1 91 ? 6.770 2.161 21.596 1.00 80.62 91 THR A C 1
ATOM 677 O O . THR A 1 91 ? 7.272 2.641 22.610 1.00 80.62 91 THR A O 1
ATOM 680 N N . GLY A 1 92 ? 5.650 1.432 21.647 1.00 82.38 92 GLY A N 1
ATOM 681 C CA . GLY A 1 92 ? 4.846 1.186 22.847 1.00 82.38 92 GLY A CA 1
ATOM 682 C C . GLY A 1 92 ? 3.780 2.251 23.134 1.00 82.38 92 GLY A C 1
ATOM 683 O O . GLY A 1 92 ? 2.885 2.004 23.955 1.00 82.38 92 GLY A O 1
ATOM 684 N N . GLU A 1 93 ? 3.841 3.390 22.440 1.00 85.06 93 GLU A N 1
ATOM 685 C CA . GLU A 1 93 ? 2.884 4.492 22.559 1.00 85.06 93 GLU A CA 1
ATOM 686 C C . GLU A 1 93 ? 1.502 4.111 21.995 1.00 85.06 93 GLU A C 1
ATOM 688 O O . GLU A 1 93 ? 1.413 3.337 21.033 1.00 85.06 93 GLU A O 1
ATOM 693 N N . PRO A 1 94 ? 0.402 4.625 22.577 1.00 88.50 94 PRO A N 1
ATOM 694 C CA . PRO A 1 94 ? -0.932 4.391 22.049 1.00 88.50 94 PRO A CA 1
ATOM 695 C C . PRO A 1 94 ? -1.109 5.094 20.698 1.00 88.50 94 PRO A C 1
ATOM 697 O O . PRO A 1 94 ? -0.785 6.271 20.544 1.00 88.50 94 PRO A O 1
ATOM 700 N N . VAL A 1 95 ? -1.680 4.385 19.728 1.00 93.38 95 VAL A N 1
ATOM 701 C CA . VAL A 1 95 ? -1.987 4.915 18.392 1.00 93.38 95 VAL A CA 1
ATOM 702 C C . VAL A 1 95 ? -3.385 4.476 17.981 1.00 93.38 95 VAL A C 1
ATOM 704 O O . VAL A 1 95 ? -3.762 3.326 18.202 1.00 93.38 95 VAL A O 1
ATOM 707 N N . SER A 1 96 ? -4.182 5.391 17.427 1.00 94.12 96 SER A N 1
ATOM 708 C CA . SER A 1 96 ? -5.514 5.050 16.924 1.00 94.12 96 SER A CA 1
ATOM 709 C C . SER A 1 96 ? -5.446 4.447 15.526 1.00 94.12 96 SER A C 1
ATOM 711 O O . SER A 1 96 ? -4.568 4.805 14.737 1.00 94.12 96 SER A O 1
ATOM 713 N N . MET A 1 97 ? -6.422 3.602 15.185 1.00 94.19 97 MET A N 1
ATOM 714 C CA . MET A 1 97 ? -6.577 3.060 13.829 1.00 94.19 97 MET A CA 1
ATOM 715 C C . MET A 1 97 ? -6.611 4.175 12.770 1.00 94.19 97 MET A C 1
ATOM 717 O O . MET A 1 97 ? -5.970 4.076 11.727 1.00 94.19 97 MET A O 1
ATOM 721 N N . ARG A 1 98 ? -7.278 5.298 13.062 1.00 96.56 98 ARG A N 1
ATOM 722 C CA . ARG A 1 98 ? -7.282 6.489 12.201 1.00 96.56 98 ARG A CA 1
ATOM 723 C C . ARG A 1 98 ? -5.874 7.013 11.924 1.00 96.56 98 ARG A C 1
ATOM 725 O O . ARG A 1 98 ? -5.552 7.276 10.768 1.00 96.56 98 ARG A O 1
ATOM 732 N N . CYS A 1 99 ? -5.049 7.174 12.959 1.00 95.44 99 CYS A N 1
ATOM 733 C CA . CYS A 1 99 ? -3.670 7.632 12.795 1.00 95.44 99 CYS A CA 1
ATOM 734 C C . CYS A 1 99 ? -2.837 6.617 12.003 1.00 95.44 99 CYS A C 1
ATOM 736 O O . CYS A 1 99 ? -2.100 7.014 11.105 1.00 95.44 99 CYS A O 1
ATOM 738 N N . THR A 1 100 ? -3.006 5.320 12.277 1.00 93.38 100 THR A N 1
ATOM 739 C CA . THR A 1 100 ? -2.339 4.246 11.530 1.00 93.38 100 THR A CA 1
ATOM 740 C C . THR A 1 100 ? -2.685 4.289 10.041 1.00 93.38 100 THR A C 1
ATOM 742 O O . THR A 1 100 ? -1.785 4.227 9.211 1.00 93.38 100 THR A O 1
ATOM 745 N N . LEU A 1 101 ? -3.959 4.456 9.677 1.00 95.31 101 LEU A N 1
ATOM 746 C CA . LEU A 1 101 ? -4.373 4.516 8.272 1.00 95.31 101 LEU A CA 1
ATOM 747 C C . LEU A 1 101 ? -3.841 5.750 7.546 1.00 95.31 101 LEU A C 1
ATOM 749 O O . LEU A 1 101 ? -3.381 5.634 6.413 1.00 95.31 101 LEU A O 1
ATOM 753 N N . ILE A 1 102 ? -3.871 6.918 8.192 1.00 96.62 102 ILE A N 1
ATOM 754 C CA . ILE A 1 102 ? -3.293 8.142 7.620 1.00 96.62 102 ILE A CA 1
ATOM 755 C C . ILE A 1 102 ? -1.800 7.941 7.348 1.00 96.62 102 ILE A C 1
ATOM 757 O O . ILE A 1 102 ? -1.329 8.279 6.263 1.00 96.62 102 ILE A O 1
ATOM 761 N N . HIS A 1 103 ? -1.080 7.342 8.296 1.00 91.75 103 HIS A N 1
ATOM 762 C CA . HIS A 1 103 ? 0.337 7.043 8.135 1.00 91.75 103 HIS A CA 1
ATOM 763 C C . HIS A 1 103 ? 0.594 6.054 6.984 1.00 91.75 103 HIS A C 1
ATOM 765 O O . HIS A 1 103 ? 1.435 6.314 6.131 1.00 91.75 103 HIS A O 1
ATOM 771 N N . LEU A 1 104 ? -0.182 4.969 6.875 1.00 93.69 104 LEU A N 1
ATOM 772 C CA . LEU A 1 104 ? -0.036 4.018 5.764 1.00 93.69 104 LEU A CA 1
ATOM 773 C C . LEU A 1 104 ? -0.309 4.656 4.393 1.00 93.69 104 LEU A C 1
ATOM 775 O O . LEU A 1 104 ? 0.355 4.305 3.417 1.00 93.69 104 LEU A O 1
ATOM 779 N N . ILE A 1 105 ? -1.254 5.597 4.306 1.00 96.44 105 ILE A N 1
ATOM 780 C CA . ILE A 1 105 ? -1.514 6.360 3.075 1.00 96.44 105 ILE A CA 1
ATOM 781 C C . ILE A 1 105 ? -0.308 7.241 2.724 1.00 96.44 105 ILE A C 1
ATOM 783 O O . ILE A 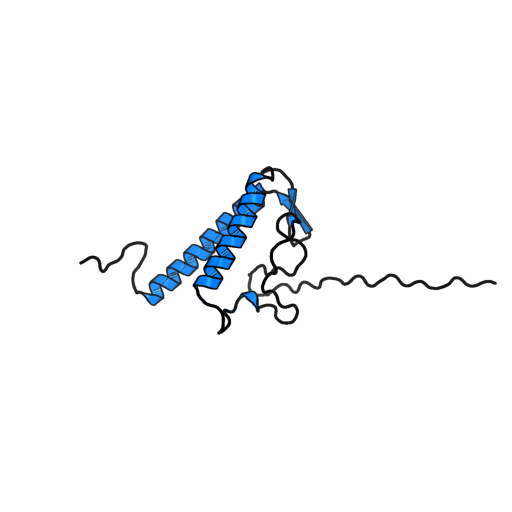1 105 ? 0.114 7.249 1.567 1.00 96.44 105 ILE A O 1
ATOM 787 N N . GLU A 1 106 ? 0.259 7.951 3.704 1.00 97.00 106 GLU A N 1
ATOM 788 C CA . GLU A 1 106 ? 1.456 8.780 3.520 1.00 97.00 106 GLU A CA 1
ATOM 789 C C . GLU A 1 106 ? 2.643 7.948 3.015 1.00 97.00 106 GLU A C 1
ATOM 791 O O . GLU A 1 106 ? 3.226 8.277 1.979 1.00 97.00 106 GLU A O 1
ATOM 796 N N . GLU A 1 107 ? 2.975 6.855 3.705 1.00 92.75 107 GLU A N 1
ATOM 797 C CA . GLU A 1 107 ? 4.121 6.018 3.339 1.00 92.75 107 GLU A CA 1
ATOM 798 C C . GLU A 1 107 ? 3.926 5.356 1.973 1.00 92.75 107 GLU A C 1
ATOM 800 O O . GLU A 1 107 ? 4.845 5.328 1.151 1.00 92.75 107 GLU A O 1
ATOM 805 N N . THR A 1 108 ? 2.706 4.898 1.667 1.00 94.00 108 THR A N 1
ATOM 806 C CA . THR A 1 108 ? 2.394 4.328 0.348 1.00 94.00 108 THR A CA 1
ATOM 807 C C . THR A 1 108 ? 2.569 5.368 -0.758 1.00 94.00 108 THR A C 1
ATOM 809 O O . THR A 1 108 ? 3.163 5.067 -1.793 1.00 94.00 108 THR A O 1
ATOM 812 N N . ALA A 1 109 ? 2.106 6.604 -0.544 1.00 95.44 109 ALA A N 1
ATOM 813 C CA . ALA A 1 109 ? 2.271 7.684 -1.513 1.00 95.44 109 ALA A CA 1
ATOM 814 C C . ALA A 1 109 ? 3.750 8.064 -1.708 1.00 95.44 109 ALA A C 1
ATOM 816 O O . ALA A 1 109 ? 4.190 8.253 -2.844 1.00 95.44 109 ALA A O 1
ATOM 817 N N . ARG A 1 110 ? 4.539 8.119 -0.624 1.00 95.69 110 ARG A N 1
ATOM 818 C CA . ARG A 1 110 ? 5.987 8.375 -0.687 1.00 95.69 110 ARG A CA 1
ATOM 819 C C . ARG A 1 110 ? 6.708 7.297 -1.500 1.00 95.69 110 ARG A C 1
ATOM 821 O O . ARG A 1 110 ? 7.498 7.625 -2.384 1.00 95.69 110 ARG A O 1
ATOM 828 N N . HIS A 1 111 ? 6.410 6.024 -1.248 1.00 94.12 111 HIS A N 1
ATOM 829 C CA . HIS A 1 111 ? 7.006 4.916 -1.994 1.00 94.12 111 HIS A CA 1
ATOM 830 C C . HIS A 1 111 ? 6.577 4.889 -3.461 1.00 94.12 111 HIS A C 1
ATOM 832 O O . HIS A 1 111 ? 7.421 4.657 -4.325 1.00 94.12 111 HIS A O 1
ATOM 838 N N . ALA A 1 112 ? 5.307 5.175 -3.759 1.00 94.19 112 ALA A N 1
ATOM 839 C CA . ALA A 1 112 ? 4.833 5.281 -5.135 1.00 94.19 112 ALA A CA 1
ATOM 840 C C . ALA A 1 112 ? 5.598 6.368 -5.909 1.00 94.19 112 ALA A C 1
ATOM 842 O O . ALA A 1 112 ? 6.035 6.118 -7.027 1.00 94.19 112 ALA A O 1
ATOM 843 N N . GLY A 1 113 ? 5.850 7.527 -5.289 1.00 93.81 113 GLY A N 1
ATOM 844 C CA . GLY A 1 113 ? 6.668 8.584 -5.892 1.00 93.81 113 GLY A CA 1
ATOM 845 C C . GLY A 1 113 ? 8.116 8.155 -6.164 1.00 93.81 113 GLY A C 1
ATOM 846 O O . GLY A 1 113 ? 8.652 8.441 -7.231 1.00 93.81 113 GLY A O 1
ATOM 847 N N . HIS A 1 114 ? 8.753 7.422 -5.244 1.00 94.94 114 HIS A N 1
ATOM 848 C CA . HIS A 1 114 ? 10.094 6.873 -5.487 1.00 94.94 114 HIS A CA 1
ATOM 849 C C . HIS A 1 114 ? 10.110 5.851 -6.633 1.00 94.94 114 HIS A C 1
ATOM 851 O O . HIS A 1 114 ? 11.025 5.868 -7.455 1.00 94.94 114 HIS A O 1
ATOM 857 N N . MET A 1 115 ? 9.105 4.972 -6.699 1.00 93.06 115 MET A N 1
ATOM 858 C CA . MET A 1 115 ? 8.973 3.996 -7.784 1.00 93.06 115 MET A CA 1
ATOM 859 C C . MET A 1 115 ? 8.737 4.670 -9.133 1.00 93.06 115 MET A C 1
ATOM 861 O O . MET A 1 115 ? 9.247 4.184 -10.140 1.00 93.06 115 MET A O 1
ATOM 865 N N . ASP A 1 116 ? 8.021 5.793 -9.153 1.00 93.00 116 ASP 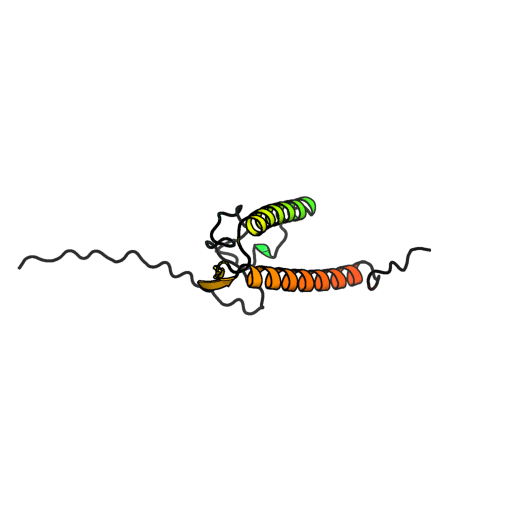A N 1
ATOM 866 C CA . ASP A 1 116 ? 7.807 6.560 -10.373 1.00 93.00 116 ASP A CA 1
ATOM 867 C C . ASP A 1 116 ? 9.131 7.111 -10.912 1.00 93.00 116 ASP A C 1
ATOM 869 O O . ASP A 1 116 ? 9.483 6.828 -12.049 1.00 93.00 116 ASP A O 1
ATOM 873 N N . ILE A 1 117 ? 9.951 7.742 -10.062 1.00 93.56 117 ILE A N 1
ATOM 874 C CA . ILE A 1 117 ? 11.298 8.208 -10.445 1.00 93.56 117 ILE A CA 1
ATOM 875 C C . ILE A 1 117 ? 12.156 7.052 -10.983 1.00 93.56 117 ILE A C 1
ATOM 877 O O . ILE A 1 117 ? 12.852 7.205 -11.984 1.00 93.56 117 ILE A O 1
ATOM 881 N N . LEU A 1 118 ? 12.127 5.882 -10.334 1.00 93.88 118 LEU A N 1
ATOM 882 C CA . LEU A 1 118 ? 12.879 4.715 -10.807 1.00 93.88 118 LEU A CA 1
ATOM 883 C C . LEU A 1 118 ? 12.395 4.236 -12.177 1.00 93.88 118 LEU A C 1
ATOM 885 O O . LEU A 1 118 ? 13.221 3.921 -13.031 1.00 93.88 118 LEU A O 1
ATOM 889 N N . ARG A 1 119 ? 11.078 4.196 -12.394 1.00 93.69 119 ARG A N 1
ATOM 890 C CA . ARG A 1 119 ? 10.483 3.865 -13.690 1.00 93.69 119 ARG A CA 1
ATOM 891 C C . ARG A 1 119 ? 10.946 4.854 -14.763 1.00 93.69 119 ARG A C 1
ATOM 893 O O . ARG A 1 119 ? 11.459 4.395 -15.778 1.00 93.69 119 ARG A O 1
ATOM 900 N N . GLU A 1 120 ? 10.855 6.162 -14.508 1.00 93.38 120 GLU A N 1
ATOM 901 C CA . GLU A 1 120 ? 11.300 7.214 -15.439 1.00 93.38 120 GLU A CA 1
ATOM 902 C C . GLU A 1 120 ? 12.790 7.081 -15.801 1.00 93.38 120 GLU A C 1
ATOM 904 O O . GLU A 1 120 ? 13.187 7.294 -16.945 1.00 93.38 120 GLU A O 1
ATOM 909 N N . LEU A 1 121 ? 13.638 6.682 -14.846 1.00 94.19 121 LEU A N 1
ATOM 910 C CA . LEU A 1 121 ? 15.061 6.429 -15.100 1.00 94.19 121 LEU A CA 1
ATOM 911 C C . LEU A 1 121 ? 15.314 5.168 -15.940 1.00 94.19 121 LEU A C 1
ATOM 913 O O . LEU A 1 121 ? 16.339 5.086 -16.617 1.00 94.19 121 LEU A O 1
ATOM 917 N N . ILE A 1 122 ? 14.419 4.180 -15.876 1.00 94.00 122 ILE A N 1
ATOM 918 C CA . ILE A 1 122 ? 14.534 2.916 -16.613 1.00 94.00 122 ILE A CA 1
ATOM 919 C C . ILE A 1 122 ? 14.019 3.066 -18.047 1.00 94.00 122 ILE A C 1
ATOM 921 O O . ILE A 1 122 ? 14.667 2.576 -18.972 1.00 94.00 122 ILE A O 1
ATOM 925 N N . ASP A 1 123 ? 12.859 3.701 -18.233 1.00 91.25 123 ASP A N 1
ATOM 926 C CA . ASP A 1 123 ? 12.173 3.780 -19.528 1.00 91.25 123 ASP A CA 1
ATOM 927 C C . ASP A 1 123 ? 12.353 5.125 -20.257 1.00 91.25 123 ASP A C 1
ATOM 929 O O . ASP A 1 123 ? 12.117 5.200 -21.462 1.00 91.25 123 ASP A O 1
ATOM 933 N N . GLY A 1 124 ? 12.827 6.167 -19.567 1.00 88.81 124 GLY A N 1
ATOM 934 C CA . GLY A 1 124 ? 13.041 7.505 -20.123 1.00 88.81 124 GLY A CA 1
ATOM 935 C C . GLY A 1 124 ? 11.762 8.323 -20.345 1.00 88.81 124 GLY A C 1
ATOM 936 O O . GLY A 1 124 ? 11.856 9.452 -20.833 1.00 88.81 124 GLY A O 1
ATOM 937 N N . ALA A 1 125 ? 10.582 7.792 -20.012 1.00 88.25 125 ALA A N 1
ATOM 938 C CA . ALA A 1 125 ? 9.323 8.534 -20.038 1.00 88.25 125 ALA A CA 1
ATOM 939 C C . ALA A 1 125 ? 9.182 9.388 -18.768 1.00 88.25 125 ALA A C 1
ATOM 941 O O . ALA A 1 125 ? 9.766 9.071 -17.739 1.00 88.25 125 ALA A O 1
ATOM 942 N N . THR A 1 126 ? 8.397 10.467 -18.815 1.00 87.38 126 THR A N 1
ATOM 943 C CA . THR A 1 126 ? 8.168 11.354 -17.656 1.00 87.38 126 THR A CA 1
ATOM 944 C C . THR A 1 126 ? 6.678 11.481 -17.364 1.00 87.38 126 THR A C 1
ATOM 946 O O . THR A 1 126 ? 5.872 11.649 -18.282 1.00 87.38 126 THR A O 1
ATOM 949 N N . GLY A 1 127 ? 6.313 11.439 -16.084 1.00 80.88 127 GLY A N 1
ATOM 950 C CA . GLY A 1 127 ? 4.928 11.449 -15.627 1.00 80.88 127 GLY A CA 1
ATOM 951 C C . GLY A 1 127 ? 4.146 10.230 -16.121 1.00 80.88 127 GLY A C 1
ATOM 952 O O . GLY A 1 127 ? 4.712 9.178 -16.412 1.00 80.88 127 GLY A O 1
ATOM 953 N N . ASP A 1 128 ? 2.828 10.373 -16.248 1.00 72.88 128 ASP A N 1
ATOM 954 C CA . ASP A 1 128 ? 1.921 9.329 -16.747 1.00 72.88 128 ASP A CA 1
ATOM 955 C C . ASP A 1 128 ? 1.855 9.266 -18.287 1.00 72.88 128 ASP A C 1
ATOM 957 O O . ASP A 1 128 ? 1.133 8.447 -18.863 1.00 72.88 128 ASP A O 1
ATOM 961 N N . HIS A 1 129 ? 2.591 10.137 -18.978 1.00 61.22 129 HIS A N 1
ATOM 962 C CA . HIS A 1 129 ? 2.551 10.263 -20.426 1.00 61.22 129 HIS A CA 1
ATOM 963 C C . HIS A 1 129 ? 3.595 9.352 -21.074 1.00 61.22 129 HIS A C 1
ATOM 965 O O . HIS A 1 129 ? 4.797 9.610 -21.047 1.00 61.22 129 HIS A O 1
ATOM 971 N N . ARG A 1 130 ? 3.126 8.295 -21.742 1.00 60.69 130 ARG A N 1
ATOM 972 C CA . ARG A 1 130 ? 3.952 7.560 -22.703 1.00 60.69 130 ARG A CA 1
ATOM 973 C C . ARG A 1 130 ? 4.171 8.421 -23.946 1.00 60.69 130 ARG A C 1
ATOM 975 O O . ARG A 1 130 ? 3.236 8.636 -24.714 1.00 60.69 130 ARG A O 1
ATOM 982 N N . THR A 1 131 ? 5.408 8.838 -24.188 1.00 60.00 131 THR A N 1
ATOM 983 C CA . THR A 1 131 ? 5.798 9.580 -25.401 1.00 60.00 131 THR A CA 1
ATOM 984 C C . THR A 1 131 ? 5.764 8.706 -26.670 1.00 60.00 131 THR A C 1
ATOM 986 O O . THR A 1 131 ? 5.744 9.229 -27.781 1.00 60.00 131 THR A O 1
ATOM 989 N N . ASP A 1 132 ? 5.647 7.382 -26.512 1.00 61.22 132 ASP A N 1
ATOM 990 C CA . ASP A 1 132 ? 5.761 6.389 -27.591 1.00 61.22 132 ASP A CA 1
ATOM 991 C C . ASP A 1 132 ? 4.391 5.838 -28.037 1.00 61.22 132 ASP A C 1
ATOM 993 O O . ASP A 1 132 ? 4.216 4.636 -28.256 1.00 61.22 132 ASP A O 1
ATOM 997 N N . ALA A 1 133 ? 3.369 6.691 -28.079 1.00 51.59 133 ALA A N 1
ATOM 998 C CA . ALA A 1 133 ? 2.050 6.365 -28.633 1.00 51.59 133 ALA A CA 1
ATOM 999 C C . A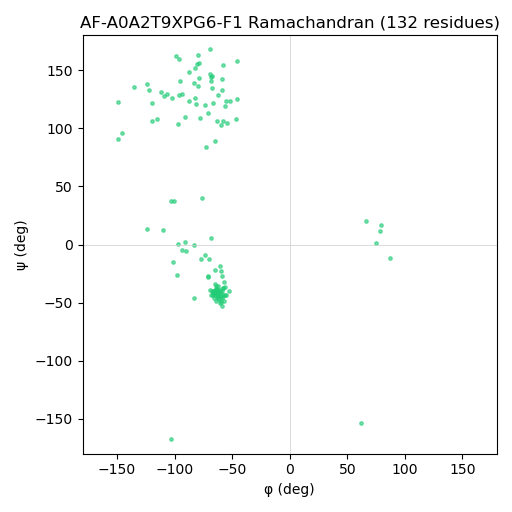LA A 1 133 ? 1.874 6.920 -30.063 1.00 51.59 133 ALA A C 1
ATOM 1001 O O . ALA A 1 133 ? 0.790 7.391 -30.412 1.00 51.59 133 ALA A O 1
ATOM 1002 N N . ALA A 1 134 ? 2.943 6.883 -30.866 1.00 44.44 134 ALA A N 1
ATOM 1003 C CA . ALA A 1 134 ? 2.944 7.237 -32.287 1.00 44.44 134 ALA A CA 1
ATOM 1004 C C . ALA A 1 134 ? 3.048 5.987 -33.169 1.00 44.44 134 ALA A C 1
ATOM 1006 O O . ALA A 1 134 ? 3.885 5.112 -32.850 1.00 44.44 134 ALA A O 1
#

Sequence (134 aa):
MSTMPPSGRPGSSSAHCTRSRRGTEGCSPPAAAGGRETEPLPFDPDDEDADLRVRPDESTSDILAFYARARTAADRVIDEVGLDETGRAWTGEPVSMRCTLIHLIEETARHAGHMDILRELIDGATGDHRTDAA

pLDDT: mean 74.69, std 24.74, range [24.59, 97.44]